Protein AF-A0A919SV86-F1 (afdb_monomer_lite)

Secondary structure (DSSP, 8-state):
----S-------TT--EEEE-SS-EEESSEEE-SS-EEEGGGEEEEEEEE--SSSS--EEEEEEETTEEEEEEEES-HHHHHHHHHHHHHHHHHHH-S--

Organism: NCBI:txid47988

Radius of gyration: 14.35 Å; chains: 1; bounding box: 26×40×42 Å

Structure (mmCIF, N/CA/C/O backbone):
data_AF-A0A919SV86-F1
#
_entry.id   AF-A0A919SV86-F1
#
loop_
_atom_site.group_PDB
_atom_site.id
_atom_site.type_symbol
_atom_site.label_atom_id
_atom_site.label_alt_id
_atom_site.label_comp_id
_atom_site.label_asym_id
_atom_site.label_entity_id
_atom_site.label_seq_id
_atom_site.pdbx_PDB_ins_code
_atom_site.Cartn_x
_atom_site.Cartn_y
_atom_site.Cartn_z
_atom_site.occupancy
_atom_site.B_iso_or_equiv
_atom_site.auth_seq_id
_atom_site.auth_comp_id
_atom_site.auth_asym_id
_atom_site.auth_atom_id
_atom_site.pdbx_PDB_model_num
ATOM 1 N N . MET A 1 1 ? -2.010 -5.337 -28.975 1.00 33.62 1 MET A N 1
ATOM 2 C CA . MET A 1 1 ? -2.028 -4.291 -27.928 1.00 33.62 1 MET A CA 1
ATOM 3 C C . MET A 1 1 ? -0.824 -4.515 -27.027 1.00 33.62 1 MET A C 1
ATOM 5 O O . MET A 1 1 ? -0.886 -5.348 -26.133 1.00 33.62 1 MET A O 1
ATOM 9 N N . SER A 1 2 ? 0.293 -3.856 -27.335 1.00 34.66 2 SER A N 1
ATOM 10 C CA . SER A 1 2 ? 1.567 -4.000 -26.621 1.00 34.66 2 SER A CA 1
ATOM 11 C C . SER A 1 2 ? 1.761 -2.787 -25.722 1.00 34.66 2 SER A C 1
ATOM 13 O O . SER A 1 2 ? 1.686 -1.660 -26.201 1.00 34.66 2 SER A O 1
ATOM 15 N N . ILE A 1 3 ? 1.960 -3.009 -24.425 1.00 46.78 3 ILE A N 1
ATOM 16 C CA . ILE A 1 3 ? 2.219 -1.936 -23.463 1.00 46.78 3 ILE A CA 1
ATOM 17 C C . ILE A 1 3 ? 3.732 -1.733 -23.412 1.00 46.78 3 ILE A C 1
ATOM 19 O O . ILE A 1 3 ? 4.461 -2.606 -22.935 1.00 46.78 3 ILE A O 1
ATOM 23 N N . ASP A 1 4 ? 4.189 -0.612 -23.960 1.00 37.72 4 ASP A N 1
ATOM 24 C CA . ASP A 1 4 ? 5.583 -0.180 -23.914 1.00 37.72 4 ASP A CA 1
ATOM 25 C C . ASP A 1 4 ? 6.020 0.044 -22.453 1.00 37.72 4 ASP A C 1
ATOM 27 O O . ASP A 1 4 ? 5.329 0.710 -21.679 1.00 37.72 4 ASP A O 1
ATOM 31 N N . ARG A 1 5 ? 7.138 -0.572 -22.044 1.00 49.16 5 ARG A N 1
ATOM 32 C CA . ARG A 1 5 ? 7.653 -0.546 -20.659 1.00 49.16 5 ARG A CA 1
ATOM 33 C C . ARG A 1 5 ? 8.669 0.571 -20.394 1.00 49.16 5 ARG A C 1
ATOM 35 O O . ARG A 1 5 ? 9.302 0.546 -19.339 1.00 49.16 5 ARG A O 1
ATOM 42 N N . THR A 1 6 ? 8.821 1.555 -21.282 1.00 53.59 6 THR A N 1
ATOM 43 C CA . THR A 1 6 ? 9.884 2.563 -21.140 1.00 53.59 6 THR A CA 1
ATOM 44 C C . THR A 1 6 ? 9.392 3.967 -21.482 1.00 53.59 6 THR A C 1
ATOM 46 O O . THR A 1 6 ? 9.961 4.656 -22.318 1.00 53.59 6 THR A O 1
ATOM 49 N N . SER A 1 7 ? 8.339 4.433 -20.807 1.00 41.84 7 SER A N 1
ATOM 50 C CA . SER A 1 7 ? 7.961 5.852 -20.846 1.00 41.84 7 SER A CA 1
ATOM 51 C C . SER A 1 7 ? 8.351 6.565 -19.548 1.00 41.84 7 SER A C 1
ATOM 53 O O . SER A 1 7 ? 7.821 6.224 -18.488 1.00 41.84 7 SER A O 1
ATOM 55 N N . PRO A 1 8 ? 9.250 7.569 -19.594 1.00 49.50 8 PRO A N 1
ATOM 56 C CA . PRO A 1 8 ? 9.430 8.506 -18.498 1.00 49.50 8 PRO A CA 1
ATOM 57 C C . PRO A 1 8 ? 8.245 9.482 -18.502 1.00 49.50 8 PRO A C 1
ATOM 59 O O . PRO A 1 8 ? 8.213 10.456 -19.252 1.00 49.50 8 PRO A O 1
ATOM 62 N N . SER A 1 9 ? 7.229 9.192 -17.691 1.00 48.44 9 SER A N 1
ATOM 63 C CA . SER A 1 9 ? 6.043 10.039 -17.535 1.00 48.44 9 SER A CA 1
ATOM 64 C C . SER A 1 9 ? 6.381 11.327 -16.774 1.00 48.44 9 SER A C 1
ATOM 66 O O . SER A 1 9 ? 6.204 11.409 -15.560 1.00 48.44 9 SER A O 1
ATOM 68 N N . THR A 1 10 ? 6.866 12.348 -17.479 1.00 50.56 10 THR A N 1
ATOM 69 C CA . THR A 1 10 ? 6.889 13.734 -16.979 1.00 50.56 10 THR A CA 1
ATOM 70 C C . THR A 1 10 ? 5.439 14.220 -16.791 1.00 50.56 10 THR A C 1
ATOM 72 O O . THR A 1 10 ? 4.585 13.926 -17.635 1.00 50.56 10 THR A O 1
ATOM 75 N N . PRO A 1 11 ? 5.111 14.908 -15.680 1.00 51.53 11 PRO A N 1
ATOM 76 C CA . PRO A 1 11 ? 3.750 14.982 -15.169 1.00 51.53 11 PRO A CA 1
ATOM 77 C C . PRO A 1 11 ? 2.922 16.005 -15.943 1.00 51.53 11 PRO A C 1
ATOM 79 O O . PRO A 1 11 ? 3.146 17.210 -15.871 1.00 51.53 11 PRO A O 1
ATOM 82 N N . ARG A 1 12 ? 1.899 15.516 -16.639 1.00 48.75 12 ARG A N 1
ATOM 83 C CA . ARG A 1 12 ? 0.689 16.296 -16.896 1.00 48.75 12 ARG A CA 1
ATOM 84 C C . ARG A 1 1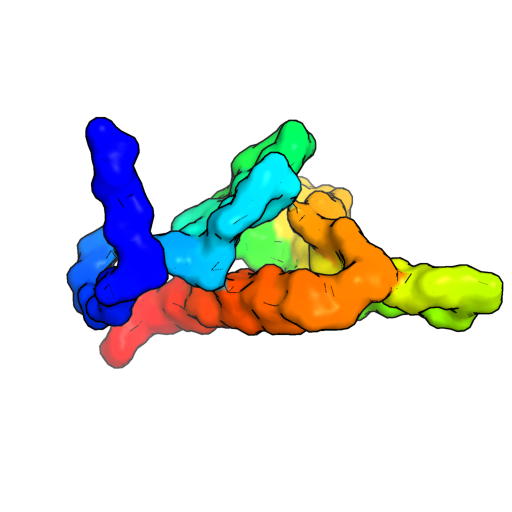2 ? -0.303 15.892 -15.815 1.00 48.75 12 ARG A C 1
ATOM 86 O O . ARG A 1 12 ? -0.550 14.697 -15.660 1.00 48.75 12 ARG A O 1
ATOM 93 N N . CYS A 1 13 ? -0.795 16.858 -15.037 1.00 56.44 13 CYS A N 1
ATOM 94 C CA . CYS A 1 13 ? -1.841 16.655 -14.034 1.00 56.44 13 CYS A CA 1
ATOM 95 C C . CYS A 1 13 ? -2.868 15.632 -14.531 1.00 56.44 13 CYS A C 1
ATOM 97 O O . CYS A 1 13 ? -3.495 15.843 -15.567 1.00 56.44 13 CYS A O 1
ATOM 99 N N . GLY A 1 14 ? -3.010 14.507 -13.829 1.00 59.56 14 GLY A N 1
ATOM 100 C CA . GLY A 1 14 ? -4.065 13.555 -14.149 1.00 59.56 14 GLY A CA 1
ATOM 101 C C . GLY A 1 14 ? -3.827 12.140 -13.665 1.00 59.56 14 GLY A C 1
ATOM 102 O O . GLY A 1 14 ? -4.678 11.627 -12.955 1.00 59.56 14 GLY A O 1
ATOM 103 N N . TRP A 1 15 ? -2.715 11.483 -14.004 1.00 68.69 15 TRP A N 1
ATOM 104 C CA . TRP A 1 15 ? -2.481 10.109 -13.543 1.00 68.69 15 TRP A CA 1
ATOM 105 C C . TRP A 1 15 ? -1.036 9.639 -13.771 1.00 68.69 15 TRP A C 1
ATOM 107 O O . TRP A 1 15 ? -0.466 9.848 -14.839 1.00 68.69 15 TRP A O 1
ATOM 117 N N . ALA A 1 16 ? -0.450 8.970 -12.778 1.00 83.88 16 ALA A N 1
ATOM 118 C CA . ALA A 1 16 ? 0.812 8.246 -12.921 1.00 83.88 16 ALA A CA 1
ATOM 119 C C . ALA A 1 16 ? 0.710 6.872 -12.254 1.00 83.88 16 ALA A C 1
ATOM 121 O O . ALA A 1 16 ? 0.088 6.741 -11.200 1.00 83.88 16 ALA A O 1
ATOM 122 N N . VAL A 1 17 ? 1.331 5.854 -12.851 1.00 90.56 17 VAL A N 1
ATOM 123 C CA . VAL A 1 17 ? 1.512 4.528 -12.241 1.00 90.56 17 VAL A CA 1
ATOM 124 C C . VAL A 1 17 ? 2.954 4.435 -11.755 1.00 90.56 17 VAL A C 1
ATOM 126 O O . VAL A 1 17 ? 3.877 4.442 -12.563 1.00 90.56 17 VAL A O 1
ATOM 129 N N . TYR A 1 18 ? 3.154 4.353 -10.441 1.00 91.06 18 TYR A N 1
ATOM 130 C CA . TYR A 1 18 ? 4.487 4.236 -9.837 1.00 91.06 18 TYR A CA 1
ATOM 131 C C . TYR A 1 18 ? 4.940 2.787 -9.704 1.00 91.06 18 TYR A C 1
ATOM 133 O O . TYR A 1 18 ? 6.136 2.500 -9.696 1.00 91.06 18 TYR A O 1
ATOM 141 N N . TYR A 1 19 ? 3.984 1.871 -9.572 1.00 92.94 19 TYR A N 1
ATOM 142 C CA . TYR A 1 19 ? 4.245 0.446 -9.491 1.00 92.94 19 TYR A CA 1
ATOM 143 C C . TYR A 1 19 ? 3.014 -0.332 -9.944 1.00 92.94 19 TYR A C 1
ATOM 145 O O . TYR A 1 19 ? 1.894 0.032 -9.595 1.00 92.94 19 TYR A O 1
ATOM 153 N N . ALA A 1 20 ? 3.215 -1.408 -10.695 1.00 92.69 20 ALA A N 1
ATOM 154 C CA . ALA A 1 20 ? 2.141 -2.316 -11.066 1.00 92.69 20 ALA A CA 1
ATOM 155 C C . ALA A 1 20 ? 2.669 -3.746 -11.137 1.00 92.69 20 ALA A C 1
ATOM 157 O O . ALA A 1 20 ? 3.576 -4.054 -11.912 1.00 92.69 20 ALA A O 1
ATOM 158 N N . ASP A 1 21 ? 2.078 -4.617 -10.329 1.00 90.56 21 ASP A N 1
ATOM 159 C CA . ASP A 1 21 ? 2.195 -6.061 -10.454 1.00 90.56 21 ASP A CA 1
ATOM 160 C C . ASP A 1 21 ? 0.841 -6.742 -10.185 1.00 90.56 21 ASP A C 1
ATOM 162 O O . ASP A 1 21 ? -0.176 -6.083 -9.974 1.00 90.56 21 ASP A O 1
ATOM 166 N N . ARG A 1 22 ? 0.820 -8.080 -10.220 1.00 90.12 22 ARG A N 1
ATOM 167 C CA . ARG A 1 22 ? -0.402 -8.888 -10.044 1.00 90.12 22 ARG A CA 1
ATOM 168 C C . ARG A 1 22 ? -1.064 -8.780 -8.660 1.00 90.12 22 ARG A C 1
ATOM 170 O O . ARG A 1 22 ? -2.199 -9.203 -8.503 1.00 90.12 22 ARG A O 1
ATOM 177 N N . HIS A 1 23 ? -0.338 -8.300 -7.658 1.00 90.19 23 HIS A N 1
ATOM 178 C CA . HIS A 1 23 ? -0.746 -8.219 -6.255 1.00 90.19 23 HIS A CA 1
ATOM 179 C C . HIS A 1 23 ? -0.907 -6.780 -5.777 1.00 90.19 23 HIS A C 1
ATOM 181 O O . HIS A 1 23 ? -1.614 -6.551 -4.806 1.00 90.19 23 HIS A O 1
ATOM 187 N N . ILE A 1 24 ? -0.240 -5.812 -6.403 1.00 93.81 24 ILE A N 1
ATOM 188 C CA . ILE A 1 24 ? -0.390 -4.411 -6.033 1.00 93.81 24 ILE A CA 1
ATOM 189 C C . ILE A 1 24 ? -0.170 -3.469 -7.213 1.00 93.81 24 ILE A C 1
ATOM 191 O O . ILE A 1 24 ? 0.800 -3.579 -7.966 1.00 93.81 24 ILE A O 1
ATOM 195 N N . ILE A 1 25 ? -1.053 -2.481 -7.320 1.00 95.44 25 ILE A N 1
ATOM 196 C CA . ILE A 1 25 ? -0.908 -1.338 -8.217 1.00 95.44 25 ILE A CA 1
ATOM 197 C C . ILE A 1 25 ? -0.885 -0.077 -7.360 1.00 95.44 25 ILE A C 1
ATOM 199 O O . ILE A 1 25 ? -1.796 0.157 -6.571 1.00 95.44 25 ILE A O 1
ATOM 203 N N . VAL A 1 26 ? 0.146 0.744 -7.527 1.00 93.69 26 VAL A N 1
ATOM 204 C CA . VAL A 1 26 ? 0.288 2.043 -6.868 1.00 93.69 26 VAL A CA 1
ATOM 205 C C . VAL A 1 26 ? 0.268 3.119 -7.937 1.00 93.69 26 VAL A C 1
ATOM 207 O O . VAL A 1 26 ? 1.149 3.181 -8.798 1.00 93.69 26 VAL A O 1
ATOM 210 N N . THR A 1 27 ? -0.740 3.976 -7.866 1.00 92.94 27 THR A N 1
ATOM 211 C CA . THR A 1 27 ? -0.888 5.133 -8.746 1.00 92.94 27 THR A CA 1
ATOM 212 C C . THR A 1 27 ? -0.804 6.427 -7.949 1.00 92.94 27 THR A C 1
ATOM 214 O O . THR A 1 27 ? -0.773 6.413 -6.721 1.00 92.94 27 THR A O 1
ATOM 217 N N . SER A 1 28 ? -0.832 7.559 -8.643 1.00 87.19 28 SER A N 1
ATOM 218 C CA . SER A 1 28 ? -0.994 8.875 -8.027 1.00 87.19 28 SER A CA 1
ATOM 219 C C . SER A 1 28 ? -2.330 9.064 -7.301 1.00 87.19 28 SER A C 1
ATOM 221 O O . SER A 1 28 ? -2.457 10.035 -6.574 1.00 87.19 28 SER A O 1
ATOM 223 N N . TRP A 1 29 ? -3.324 8.182 -7.467 1.00 89.25 29 TRP A N 1
ATOM 224 C CA . TRP A 1 29 ? -4.672 8.377 -6.902 1.00 89.25 29 TRP A CA 1
ATOM 225 C C . TRP A 1 29 ? -5.165 7.251 -6.015 1.00 89.25 29 TRP A C 1
ATOM 227 O O . TRP A 1 29 ? -6.011 7.475 -5.150 1.00 89.25 29 TRP A O 1
ATOM 237 N N . TYR A 1 30 ? -4.688 6.035 -6.240 1.00 93.25 30 TYR A N 1
ATOM 238 C CA . TYR A 1 30 ? -5.118 4.871 -5.485 1.00 93.25 30 TYR A CA 1
ATOM 239 C C . TYR A 1 30 ? -4.025 3.813 -5.379 1.00 93.25 30 TYR A C 1
ATOM 241 O O . TYR A 1 30 ? -3.174 3.672 -6.264 1.00 93.25 30 TYR A O 1
ATOM 249 N N . VAL A 1 31 ? -4.128 3.025 -4.313 1.00 94.81 31 VAL A N 1
ATOM 250 C CA . VAL A 1 31 ? -3.503 1.713 -4.171 1.00 94.81 31 VAL A CA 1
ATOM 251 C C . VAL A 1 31 ? -4.567 0.662 -4.439 1.00 94.81 31 VAL A C 1
ATOM 253 O O . VAL A 1 31 ? -5.643 0.703 -3.847 1.00 94.81 31 VAL A O 1
ATOM 256 N N . GLN A 1 32 ? -4.290 -0.277 -5.331 1.00 96.06 32 GLN A N 1
ATOM 257 C CA 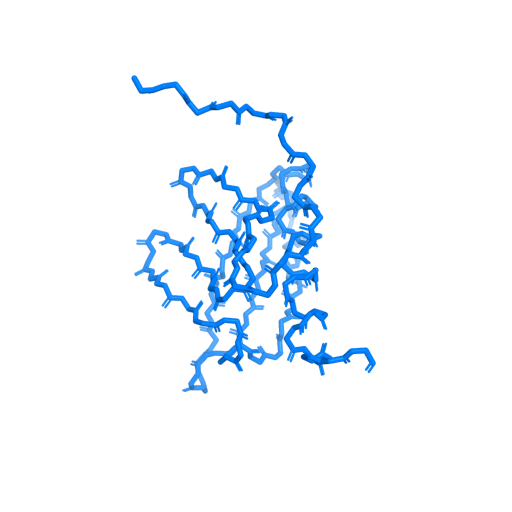. GLN A 1 32 ? -5.147 -1.432 -5.558 1.00 96.06 32 GLN A CA 1
ATOM 258 C C . GLN A 1 32 ? -4.426 -2.691 -5.105 1.00 96.06 32 GLN A C 1
ATOM 260 O O . GLN A 1 32 ? -3.315 -2.962 -5.550 1.00 96.06 32 GLN A O 1
ATOM 265 N N . THR A 1 33 ? -5.076 -3.431 -4.218 1.00 94.25 33 THR A N 1
ATOM 266 C CA . THR A 1 33 ? -4.647 -4.726 -3.689 1.00 94.25 33 THR A CA 1
ATOM 267 C C . THR A 1 33 ? -5.638 -5.797 -4.161 1.00 94.25 33 THR A C 1
ATOM 269 O O . THR A 1 33 ? -6.655 -5.457 -4.778 1.00 94.25 33 THR A O 1
ATOM 272 N N . PRO A 1 34 ? -5.411 -7.092 -3.877 1.00 92.31 34 PRO A N 1
ATOM 273 C CA . PRO A 1 34 ? -6.388 -8.128 -4.195 1.00 92.31 34 PRO A CA 1
ATOM 274 C C . PRO A 1 34 ? -7.668 -7.989 -3.360 1.00 92.31 34 PRO A C 1
ATOM 276 O O . PRO A 1 34 ? -8.716 -8.471 -3.772 1.00 92.31 34 PRO A O 1
ATOM 279 N N . ALA A 1 35 ? -7.586 -7.332 -2.197 1.00 90.38 35 ALA A N 1
ATOM 280 C CA . ALA A 1 35 ? -8.716 -7.146 -1.296 1.00 90.38 35 ALA A CA 1
ATOM 281 C C . ALA A 1 35 ? -9.599 -5.958 -1.705 1.00 90.38 35 ALA A C 1
ATOM 283 O O . ALA A 1 35 ? -10.822 -6.068 -1.668 1.00 90.38 35 ALA A O 1
ATOM 284 N N . ALA A 1 36 ? -9.002 -4.818 -2.074 1.00 93.50 36 ALA A N 1
ATOM 285 C CA . ALA A 1 36 ? -9.753 -3.611 -2.415 1.00 93.50 36 ALA A CA 1
ATOM 286 C C . ALA A 1 36 ? -8.901 -2.554 -3.139 1.00 93.50 36 ALA A C 1
ATOM 288 O O . ALA A 1 36 ? -7.682 -2.664 -3.282 1.00 93.50 36 ALA A O 1
ATOM 289 N N . ARG A 1 37 ? -9.569 -1.476 -3.563 1.00 95.62 37 ARG A N 1
ATOM 290 C CA . ARG A 1 37 ? -8.942 -0.227 -4.002 1.00 95.62 37 ARG A CA 1
ATOM 291 C C . ARG A 1 37 ? -9.106 0.836 -2.914 1.00 95.62 37 ARG A C 1
ATOM 293 O O . ARG A 1 37 ? -10.227 1.137 -2.519 1.00 95.62 37 ARG A O 1
ATOM 300 N N . TYR A 1 38 ? -8.000 1.452 -2.515 1.00 94.69 38 TYR A N 1
ATOM 301 C CA . TYR A 1 38 ? -7.937 2.526 -1.526 1.00 94.69 38 TYR A CA 1
ATOM 302 C C . TYR A 1 38 ? -7.455 3.811 -2.191 1.00 94.69 38 TYR A C 1
ATOM 304 O O . TYR A 1 38 ? -6.449 3.783 -2.902 1.00 94.69 38 TYR A O 1
ATOM 312 N N . ARG A 1 39 ? -8.140 4.941 -1.991 1.00 93.12 39 ARG A N 1
ATOM 313 C CA . ARG A 1 39 ? -7.661 6.221 -2.532 1.00 93.12 39 ARG A CA 1
ATOM 314 C C . ARG A 1 39 ? -6.480 6.715 -1.704 1.00 93.12 39 ARG A C 1
ATOM 316 O O . ARG A 1 39 ? -6.532 6.655 -0.485 1.00 93.12 39 ARG A O 1
ATOM 323 N N . ILE A 1 40 ? -5.449 7.241 -2.359 1.00 91.31 40 ILE A N 1
ATOM 324 C CA . ILE A 1 40 ? -4.253 7.772 -1.686 1.00 91.31 40 ILE A CA 1
ATOM 325 C C . ILE A 1 40 ? -4.599 8.873 -0.664 1.00 91.31 40 ILE A C 1
ATOM 327 O O . ILE A 1 40 ? -4.081 8.787 0.445 1.00 91.31 40 ILE A O 1
ATOM 331 N N . PRO A 1 41 ? -5.490 9.845 -0.960 1.00 90.62 41 PRO A N 1
ATOM 332 C CA . PRO A 1 41 ? -5.885 10.865 0.018 1.00 90.62 41 PRO A CA 1
ATOM 333 C C . PRO A 1 41 ? -6.607 10.321 1.257 1.00 90.62 41 PRO A 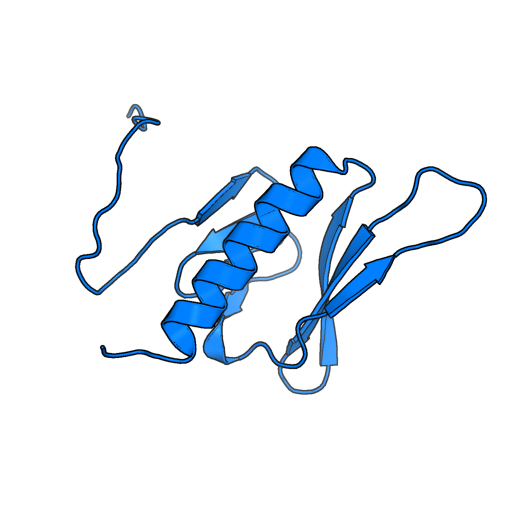C 1
ATOM 335 O O . PRO A 1 41 ? -6.610 10.980 2.289 1.00 90.62 41 PRO A O 1
ATOM 338 N N . ASP A 1 42 ? -7.209 9.131 1.161 1.00 92.50 42 ASP A N 1
ATOM 339 C CA . ASP A 1 42 ? -7.982 8.520 2.248 1.00 92.50 42 ASP A CA 1
ATOM 340 C C . ASP A 1 42 ? -7.107 7.629 3.154 1.00 92.50 42 ASP A C 1
ATOM 342 O O . ASP A 1 42 ? -7.605 7.058 4.127 1.00 92.50 42 ASP A O 1
ATOM 346 N N . LEU A 1 43 ? -5.821 7.462 2.818 1.00 92.31 43 LEU A N 1
ATOM 347 C CA . LEU A 1 43 ? -4.861 6.689 3.600 1.00 92.31 43 LEU A CA 1
ATOM 348 C C . LEU A 1 43 ? -4.157 7.592 4.616 1.00 92.31 43 LEU A C 1
ATOM 350 O O . LEU A 1 43 ? -3.394 8.486 4.250 1.00 92.31 43 LEU A O 1
ATOM 354 N N . ALA A 1 44 ? -4.355 7.299 5.895 1.00 90.19 44 ALA A N 1
ATOM 355 C CA . ALA A 1 44 ? -3.628 7.900 7.007 1.00 90.19 44 ALA A CA 1
ATOM 356 C C . ALA A 1 44 ? -2.585 6.926 7.578 1.00 90.19 44 ALA A C 1
ATOM 358 O O . ALA A 1 44 ? -2.612 5.730 7.281 1.00 90.19 44 ALA A O 1
ATOM 359 N N . ASP A 1 45 ? -1.648 7.452 8.371 1.00 91.88 45 ASP A N 1
ATOM 360 C CA . ASP A 1 45 ? -0.693 6.679 9.183 1.00 91.88 45 ASP A CA 1
ATOM 361 C C . ASP A 1 45 ? 0.004 5.529 8.442 1.00 91.88 45 ASP A C 1
ATOM 363 O O . ASP A 1 45 ? 0.137 4.411 8.936 1.00 91.88 45 ASP A O 1
ATOM 367 N N . VAL A 1 46 ? 0.455 5.808 7.216 1.00 91.62 46 VAL A N 1
ATOM 368 C CA . VAL A 1 46 ? 1.151 4.817 6.393 1.00 91.62 46 VAL A CA 1
ATOM 369 C C . VAL A 1 46 ? 2.475 4.434 7.054 1.00 91.62 46 VAL A C 1
ATOM 371 O O . VAL A 1 46 ? 3.408 5.239 7.114 1.00 91.62 46 VAL A O 1
ATOM 374 N N . ALA A 1 47 ? 2.572 3.187 7.508 1.00 91.56 47 ALA A N 1
ATOM 375 C CA . ALA A 1 47 ? 3.684 2.679 8.300 1.00 91.56 47 ALA A CA 1
ATOM 376 C C . ALA A 1 47 ? 4.246 1.368 7.736 1.00 91.56 47 ALA A C 1
ATOM 378 O O . ALA A 1 47 ? 3.566 0.599 7.054 1.00 91.56 47 ALA A O 1
ATOM 379 N N . VAL A 1 48 ? 5.521 1.115 8.039 1.00 91.06 48 VAL A N 1
ATOM 380 C CA . VAL A 1 48 ? 6.190 -0.156 7.743 1.00 91.06 48 VAL A CA 1
ATOM 381 C C . VAL A 1 48 ? 6.223 -0.997 9.007 1.00 91.06 48 VAL A C 1
ATOM 383 O O . VAL A 1 48 ? 6.810 -0.582 10.004 1.00 91.06 48 VAL A O 1
ATOM 386 N N . VAL A 1 49 ? 5.658 -2.197 8.932 1.00 88.81 49 VAL A N 1
ATOM 387 C CA . VAL A 1 49 ? 5.733 -3.198 9.997 1.00 88.81 49 VAL A CA 1
ATOM 388 C C . VAL A 1 49 ? 6.722 -4.276 9.571 1.00 88.81 49 VAL A C 1
ATOM 390 O O . VAL A 1 49 ? 6.634 -4.823 8.470 1.00 88.81 49 VAL A O 1
ATOM 393 N N . LEU A 1 50 ? 7.704 -4.545 10.427 1.00 83.88 50 LEU A N 1
ATOM 394 C CA . LEU A 1 50 ? 8.696 -5.595 10.223 1.00 83.88 50 LEU A CA 1
ATOM 395 C C . LEU A 1 50 ? 8.379 -6.741 11.178 1.00 83.88 50 LEU A C 1
ATOM 397 O O . LEU A 1 50 ? 8.385 -6.536 12.390 1.00 83.88 50 LEU A O 1
ATOM 401 N N . ASP A 1 51 ? 8.154 -7.936 10.644 1.00 77.81 51 ASP A N 1
ATOM 402 C CA . ASP A 1 51 ? 8.167 -9.145 11.458 1.00 77.81 51 ASP A CA 1
ATOM 403 C C . ASP A 1 51 ? 9.628 -9.521 11.744 1.00 77.81 51 ASP A C 1
ATOM 405 O O . ASP A 1 51 ? 10.421 -9.801 10.835 1.00 77.81 51 ASP A O 1
ATOM 409 N N . THR A 1 52 ? 10.004 -9.449 13.019 1.00 66.56 52 THR A N 1
ATOM 410 C CA . THR A 1 52 ? 11.358 -9.727 13.513 1.00 66.56 52 THR A CA 1
ATOM 411 C C . THR A 1 52 ? 11.532 -11.166 14.013 1.00 66.56 52 THR A C 1
ATOM 413 O O . THR A 1 52 ? 12.587 -11.484 14.565 1.00 66.56 52 THR A O 1
ATOM 416 N N . GLY A 1 53 ? 10.548 -12.053 13.809 1.00 71.31 53 GLY A N 1
ATOM 417 C CA . GLY A 1 53 ? 10.620 -13.465 14.198 1.00 71.31 53 GLY A CA 1
ATOM 418 C C . GLY A 1 53 ? 11.736 -14.284 13.516 1.00 71.31 53 GLY A C 1
ATOM 419 O O . GLY A 1 53 ? 12.388 -13.840 12.571 1.00 71.31 53 GLY A O 1
ATOM 420 N N . ARG A 1 54 ? 11.950 -15.534 13.980 1.00 53.97 54 ARG A N 1
ATOM 421 C CA . ARG A 1 54 ? 12.934 -16.519 13.445 1.00 53.97 54 ARG A CA 1
ATOM 422 C C . ARG A 1 54 ? 12.523 -17.127 12.086 1.00 53.97 54 ARG A C 1
ATOM 424 O O . ARG A 1 54 ? 12.711 -18.316 11.846 1.00 53.97 54 ARG A O 1
ATOM 431 N N . GLY A 1 55 ? 11.945 -16.322 11.203 1.00 61.66 55 GLY A N 1
ATOM 432 C CA . GLY A 1 55 ? 11.544 -16.698 9.849 1.00 61.66 55 GLY A CA 1
ATOM 433 C C . GLY A 1 55 ? 12.063 -15.695 8.816 1.00 61.66 55 GLY A C 1
ATOM 434 O O . GLY A 1 55 ? 12.715 -14.711 9.179 1.00 61.66 55 GLY A O 1
ATOM 435 N N . PRO A 1 56 ? 11.818 -15.921 7.512 1.00 64.31 56 PR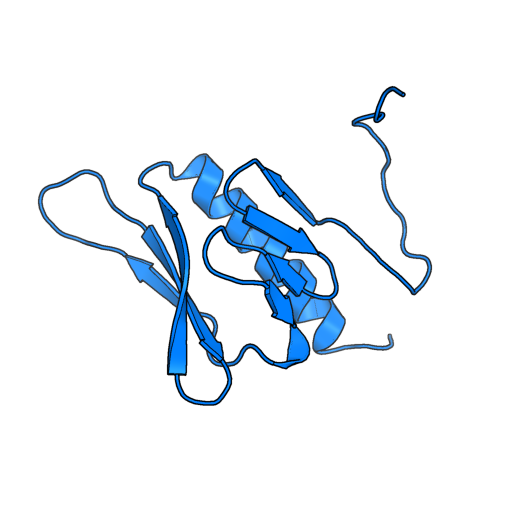O A N 1
ATOM 436 C CA . PRO A 1 56 ? 12.115 -14.916 6.498 1.00 64.31 56 PRO A CA 1
ATOM 437 C C . PRO A 1 56 ? 11.427 -13.602 6.889 1.00 64.31 56 PRO A C 1
ATOM 439 O O . PRO A 1 56 ? 10.225 -13.595 7.120 1.00 64.31 56 PRO A O 1
ATOM 442 N N . ARG A 1 57 ? 12.215 -12.520 6.999 1.00 79.75 57 ARG A N 1
ATOM 443 C CA . ARG A 1 57 ? 11.805 -11.195 7.502 1.00 79.75 57 ARG A CA 1
ATOM 444 C C . ARG A 1 57 ? 10.613 -10.658 6.713 1.00 79.75 57 ARG A C 1
ATOM 446 O O . ARG A 1 57 ? 10.806 -9.973 5.704 1.00 79.75 57 ARG A O 1
ATOM 453 N N . TRP A 1 58 ? 9.406 -10.992 7.153 1.00 87.19 58 TRP A N 1
ATOM 454 C CA . TRP A 1 58 ? 8.179 -10.534 6.532 1.00 87.19 58 TRP A CA 1
ATOM 455 C C . TRP A 1 58 ? 8.042 -9.036 6.773 1.00 87.19 58 TRP A C 1
ATOM 457 O O . TRP A 1 58 ? 8.365 -8.522 7.846 1.00 87.19 58 TRP A O 1
ATOM 467 N N . ARG A 1 59 ? 7.645 -8.309 5.735 1.00 92.06 59 ARG A N 1
ATOM 468 C CA . ARG A 1 59 ? 7.505 -6.858 5.790 1.00 92.06 59 ARG A CA 1
ATOM 469 C C . ARG A 1 59 ? 6.161 -6.468 5.244 1.00 92.06 59 ARG A C 1
ATOM 471 O O . ARG A 1 59 ? 5.807 -6.888 4.142 1.00 92.06 59 ARG A O 1
ATOM 478 N N . GLU A 1 60 ? 5.480 -5.607 5.976 1.00 93.81 60 GLU A N 1
ATOM 479 C CA . GLU A 1 60 ? 4.171 -5.101 5.610 1.00 93.81 60 GLU A CA 1
ATOM 480 C C . GLU A 1 60 ? 4.172 -3.584 5.521 1.00 93.81 60 GLU A C 1
ATOM 482 O O . GLU A 1 60 ? 4.878 -2.887 6.249 1.00 93.81 60 GLU A O 1
ATOM 487 N N . ILE A 1 61 ? 3.361 -3.082 4.601 1.00 94.75 61 ILE A N 1
ATOM 488 C CA . ILE A 1 61 ? 2.945 -1.692 4.543 1.00 94.75 61 ILE A CA 1
ATOM 489 C C . ILE A 1 61 ? 1.501 -1.666 5.016 1.00 94.75 61 ILE A C 1
ATOM 491 O O . ILE A 1 61 ? 0.629 -2.278 4.388 1.00 94.75 61 ILE A O 1
ATOM 495 N N . ARG A 1 62 ? 1.264 -0.956 6.114 1.00 95.81 62 ARG A N 1
ATOM 496 C CA . ARG A 1 62 ? -0.062 -0.750 6.690 1.00 95.81 62 ARG A CA 1
ATOM 497 C C . ARG A 1 62 ? -0.458 0.711 6.585 1.00 95.81 62 ARG A C 1
ATOM 499 O O . ARG A 1 62 ? 0.401 1.579 6.438 1.00 95.81 62 ARG A O 1
ATOM 506 N N . ALA A 1 63 ? -1.755 0.959 6.619 1.00 95.38 63 ALA A N 1
ATOM 507 C CA . ALA A 1 63 ? -2.330 2.293 6.643 1.00 95.38 63 ALA A CA 1
ATOM 508 C C . ALA A 1 63 ? -3.661 2.263 7.390 1.00 95.38 63 ALA A C 1
ATOM 510 O O . ALA A 1 63 ? -4.276 1.208 7.524 1.00 95.38 63 ALA A O 1
ATOM 511 N N . VAL A 1 64 ? -4.137 3.424 7.812 1.00 95.94 64 VAL A N 1
ATOM 512 C CA . VAL A 1 64 ? -5.497 3.600 8.312 1.00 95.94 64 VAL A CA 1
ATOM 513 C C . VAL A 1 64 ? -6.371 4.096 7.167 1.00 95.94 64 VAL A C 1
ATOM 515 O O . VAL A 1 64 ? -6.078 5.115 6.547 1.00 95.94 64 VAL A O 1
ATOM 518 N N . HIS A 1 65 ? -7.459 3.387 6.884 1.00 94.19 65 HIS A N 1
ATOM 519 C CA . HIS A 1 65 ? -8.467 3.789 5.910 1.00 94.19 65 HIS A CA 1
ATOM 520 C C . HIS A 1 65 ? -9.836 3.802 6.587 1.00 94.19 65 HIS A C 1
ATOM 522 O O . HIS A 1 65 ? -10.311 2.770 7.061 1.00 94.19 65 HIS A O 1
ATOM 528 N N . ARG A 1 66 ? -10.480 4.976 6.637 1.00 92.69 66 ARG A N 1
ATOM 529 C CA . ARG A 1 66 ? -11.772 5.181 7.326 1.00 92.69 66 ARG A CA 1
ATOM 530 C C . ARG A 1 66 ? -11.774 4.680 8.783 1.00 92.69 66 ARG A C 1
ATOM 532 O O . ARG A 1 66 ? -12.746 4.084 9.234 1.00 92.69 66 ARG A O 1
ATOM 539 N N . GLY A 1 67 ? -10.672 4.900 9.501 1.00 93.06 67 GLY A N 1
ATOM 540 C CA . GLY A 1 67 ? -10.515 4.501 10.905 1.00 93.06 67 GLY A CA 1
ATOM 541 C C . GLY A 1 67 ? -10.153 3.028 11.137 1.00 93.06 67 GLY A C 1
ATOM 542 O O . GLY A 1 67 ? -9.955 2.644 12.284 1.00 93.06 67 GLY A O 1
ATOM 543 N N . ALA A 1 68 ? -10.030 2.210 10.086 1.00 93.69 68 ALA A N 1
ATOM 544 C CA . ALA A 1 68 ? -9.600 0.816 10.190 1.00 93.69 68 ALA A CA 1
ATOM 545 C C . ALA A 1 68 ? -8.163 0.638 9.682 1.00 93.69 68 ALA A C 1
ATOM 547 O O . ALA A 1 68 ? -7.818 1.152 8.615 1.00 93.69 68 ALA A O 1
ATOM 548 N N . GLU A 1 69 ? -7.337 -0.116 10.415 1.00 94.75 69 GLU A N 1
ATOM 549 C CA . GLU A 1 69 ? -6.024 -0.539 9.919 1.00 94.75 69 GLU A CA 1
ATOM 550 C C . GLU A 1 69 ? -6.207 -1.527 8.758 1.00 94.75 69 GLU A C 1
ATOM 552 O O . GLU A 1 69 ? -6.947 -2.508 8.856 1.00 94.75 69 GLU A O 1
ATOM 557 N N . VAL A 1 70 ? -5.526 -1.265 7.645 1.00 94.19 70 VAL A N 1
ATOM 558 C CA . VAL A 1 70 ? -5.529 -2.100 6.446 1.00 94.19 70 VAL A CA 1
ATOM 559 C C . VAL A 1 70 ? -4.102 -2.435 6.030 1.00 94.19 70 VAL A C 1
ATOM 561 O O . VAL A 1 70 ? -3.207 -1.586 6.037 1.00 94.19 70 VAL A O 1
ATOM 564 N N . VAL A 1 71 ? -3.888 -3.685 5.618 1.00 94.50 71 VAL A N 1
ATOM 565 C CA . VAL A 1 71 ? -2.628 -4.121 5.010 1.00 94.50 71 VAL A CA 1
ATOM 566 C C . VAL A 1 71 ? -2.693 -3.832 3.516 1.00 94.50 71 VAL A C 1
ATOM 568 O O . VAL A 1 71 ? -3.493 -4.416 2.787 1.00 94.50 71 VAL A O 1
ATOM 571 N N . LEU A 1 72 ? -1.834 -2.931 3.047 1.00 94.38 72 LEU A N 1
ATOM 572 C CA . LEU A 1 72 ? -1.744 -2.591 1.629 1.00 94.38 72 LEU A CA 1
ATOM 573 C C . LEU A 1 72 ? -0.867 -3.592 0.876 1.00 94.38 72 LEU A C 1
ATOM 575 O O . LEU A 1 72 ? -1.158 -3.953 -0.261 1.00 94.38 72 LEU A O 1
ATOM 579 N N . PHE A 1 73 ? 0.225 -4.033 1.499 1.00 94.56 73 PHE A N 1
ATOM 580 C CA . PHE A 1 73 ? 1.178 -4.942 0.873 1.00 94.56 73 PHE A CA 1
ATOM 581 C C . PHE A 1 73 ? 1.996 -5.695 1.916 1.00 94.56 73 PHE A C 1
ATOM 583 O O . PHE A 1 73 ? 2.436 -5.087 2.885 1.00 94.56 73 PHE A O 1
ATOM 590 N N . GLY A 1 74 ? 2.261 -6.980 1.678 1.00 91.81 74 GLY A N 1
ATOM 591 C CA . GLY A 1 74 ? 3.131 -7.815 2.505 1.00 91.81 74 GLY A CA 1
ATOM 592 C C . GLY A 1 74 ? 4.022 -8.705 1.640 1.00 91.81 74 GLY A C 1
ATOM 593 O O . GLY A 1 74 ? 3.563 -9.248 0.633 1.00 91.81 74 GLY A O 1
ATOM 594 N N . THR A 1 75 ? 5.307 -8.829 1.975 1.00 91.94 75 THR A N 1
ATOM 595 C CA . THR A 1 75 ? 6.232 -9.735 1.273 1.00 91.94 75 THR A CA 1
ATOM 596 C C . THR A 1 75 ? 7.478 -10.047 2.107 1.00 91.94 75 THR A C 1
ATOM 598 O O . THR A 1 75 ? 7.940 -9.217 2.887 1.00 91.94 75 THR A O 1
ATOM 601 N N . ALA A 1 76 ? 8.082 -11.215 1.874 1.00 91.25 76 ALA A N 1
ATOM 602 C CA . ALA A 1 76 ? 9.430 -11.546 2.347 1.00 91.25 76 ALA A CA 1
ATOM 603 C C . ALA A 1 76 ? 10.543 -11.025 1.408 1.00 91.25 76 ALA A C 1
ATOM 605 O O . ALA A 1 76 ? 11.702 -10.904 1.803 1.00 91.25 76 ALA A O 1
ATOM 606 N N . ASP A 1 77 ? 10.211 -10.701 0.152 1.00 91.81 77 ASP A N 1
ATOM 607 C CA . ASP A 1 77 ? 11.166 -10.156 -0.820 1.00 91.81 77 ASP A CA 1
ATOM 608 C C . ASP A 1 77 ? 11.444 -8.671 -0.543 1.00 91.81 77 ASP A C 1
ATOM 610 O O . ASP A 1 77 ? 10.638 -7.788 -0.860 1.00 91.81 77 ASP A O 1
ATOM 614 N N . ARG A 1 78 ? 12.641 -8.393 -0.014 1.00 90.50 78 ARG A N 1
ATOM 615 C CA . ARG A 1 78 ? 13.129 -7.038 0.272 1.00 90.50 78 ARG A CA 1
ATOM 616 C C . ARG A 1 78 ? 13.127 -6.126 -0.956 1.00 90.50 78 ARG A C 1
ATOM 618 O O . ARG A 1 78 ? 12.744 -4.964 -0.850 1.00 90.50 78 ARG A O 1
ATOM 625 N N . ALA A 1 79 ? 13.586 -6.609 -2.107 1.00 92.50 79 ALA A N 1
ATOM 626 C CA . ALA A 1 79 ? 13.721 -5.782 -3.302 1.00 92.50 79 AL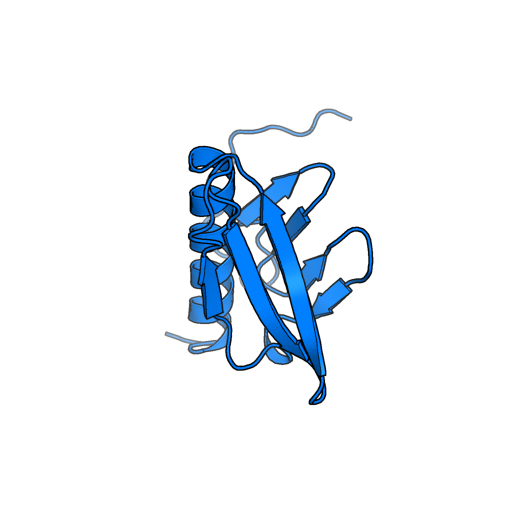A A CA 1
ATOM 627 C C . ALA A 1 79 ? 12.349 -5.396 -3.863 1.00 92.50 79 ALA A C 1
ATOM 629 O O . ALA A 1 79 ? 12.156 -4.283 -4.360 1.00 92.50 79 ALA A O 1
ATOM 630 N N . ARG A 1 80 ? 11.375 -6.302 -3.777 1.00 93.69 80 ARG A N 1
ATOM 631 C CA . ARG A 1 80 ? 9.983 -5.999 -4.113 1.00 93.69 80 ARG A CA 1
ATOM 632 C C . ARG A 1 80 ? 9.360 -5.030 -3.108 1.00 93.69 80 ARG A C 1
ATOM 634 O O . ARG A 1 80 ? 8.785 -4.033 -3.536 1.00 93.69 80 ARG A O 1
ATOM 641 N N . PHE A 1 81 ? 9.565 -5.253 -1.810 1.00 93.56 81 PHE A N 1
ATOM 642 C CA . PHE A 1 81 ? 9.087 -4.364 -0.748 1.00 93.56 81 PHE A CA 1
ATOM 643 C C . PHE A 1 81 ? 9.552 -2.917 -0.937 1.00 93.56 81 PHE A C 1
ATOM 645 O O . PHE A 1 81 ? 8.736 -2.000 -0.977 1.00 93.56 81 PHE A O 1
ATOM 652 N N . GLU A 1 82 ? 10.855 -2.700 -1.133 1.00 94.06 82 GLU A N 1
ATOM 653 C CA . GLU A 1 82 ? 11.401 -1.345 -1.267 1.00 94.06 82 GLU A CA 1
ATOM 654 C C . GLU A 1 82 ? 10.948 -0.634 -2.547 1.00 94.06 82 GLU A C 1
ATOM 656 O O . GLU A 1 82 ? 10.939 0.596 -2.594 1.00 94.06 82 GLU A O 1
ATOM 661 N N . ARG A 1 83 ? 10.588 -1.373 -3.605 1.00 95.50 83 ARG A N 1
ATOM 662 C CA . ARG A 1 83 ? 10.008 -0.778 -4.820 1.00 95.50 83 ARG A CA 1
ATOM 663 C C 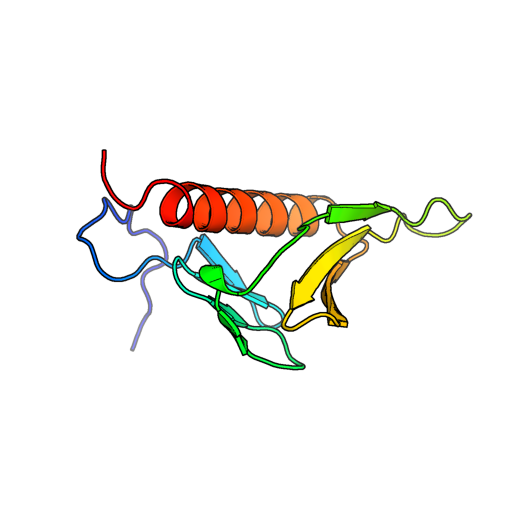. ARG A 1 83 ? 8.594 -0.265 -4.553 1.00 95.50 83 ARG A C 1
ATOM 665 O O . ARG A 1 83 ? 8.311 0.888 -4.863 1.00 95.50 83 ARG A O 1
ATOM 672 N N . VAL A 1 84 ? 7.754 -1.082 -3.917 1.00 94.94 84 VAL A N 1
ATOM 673 C CA . VAL A 1 84 ? 6.383 -0.700 -3.542 1.00 94.94 84 VAL A CA 1
ATOM 674 C C . VAL A 1 84 ? 6.390 0.454 -2.539 1.00 94.94 84 VAL A C 1
ATOM 676 O O . VAL A 1 84 ? 5.676 1.434 -2.726 1.00 94.94 84 VAL A O 1
ATOM 679 N N . ARG A 1 85 ? 7.249 0.391 -1.514 1.00 94.50 85 ARG A N 1
ATOM 680 C CA . ARG A 1 85 ? 7.386 1.452 -0.509 1.00 94.50 85 ARG A CA 1
ATOM 681 C C . ARG A 1 85 ? 7.739 2.796 -1.144 1.00 94.50 85 ARG A C 1
ATOM 683 O O . ARG A 1 85 ? 7.091 3.795 -0.855 1.00 94.50 85 ARG A O 1
ATOM 690 N N . ARG A 1 86 ? 8.741 2.826 -2.030 1.00 95.12 86 ARG A N 1
ATOM 691 C CA . ARG A 1 86 ? 9.140 4.056 -2.737 1.00 95.12 86 ARG A CA 1
ATOM 692 C C . ARG A 1 86 ? 8.026 4.591 -3.634 1.00 95.12 86 ARG A C 1
ATOM 694 O O . ARG A 1 86 ? 7.794 5.795 -3.641 1.00 95.12 86 ARG A O 1
ATOM 701 N N . ALA A 1 87 ? 7.323 3.712 -4.344 1.00 93.88 87 ALA A N 1
ATOM 702 C CA . ALA A 1 87 ? 6.171 4.089 -5.157 1.00 93.88 87 ALA A CA 1
ATOM 703 C C . ALA A 1 87 ? 5.055 4.736 -4.319 1.00 93.88 87 ALA A C 1
ATOM 705 O O . ALA A 1 87 ? 4.508 5.763 -4.714 1.00 93.88 87 ALA A O 1
ATOM 706 N N . LEU A 1 88 ? 4.756 4.172 -3.145 1.00 93.44 88 LEU A N 1
ATOM 707 C CA . LEU A 1 88 ? 3.731 4.705 -2.250 1.00 93.44 88 LEU A CA 1
ATOM 708 C C . LEU A 1 88 ? 4.131 6.052 -1.644 1.00 93.44 88 LEU A C 1
ATOM 710 O O . LEU A 1 88 ? 3.317 6.968 -1.628 1.00 93.44 88 LEU A O 1
ATOM 714 N N . ILE A 1 89 ? 5.388 6.200 -1.208 1.00 91.62 89 ILE A N 1
ATOM 715 C CA . ILE A 1 89 ? 5.917 7.484 -0.723 1.00 91.62 89 ILE A CA 1
ATOM 716 C C . ILE A 1 89 ? 5.763 8.561 -1.800 1.00 91.62 89 ILE A C 1
ATOM 718 O O . ILE A 1 89 ? 5.229 9.624 -1.510 1.00 91.62 89 ILE A O 1
ATOM 722 N N . ARG A 1 90 ? 6.130 8.266 -3.055 1.00 89.94 90 ARG A N 1
ATOM 723 C CA . ARG A 1 90 ? 5.953 9.211 -4.169 1.00 89.94 90 ARG A CA 1
ATOM 724 C C . ARG A 1 90 ? 4.496 9.606 -4.394 1.00 89.94 90 ARG A C 1
ATOM 726 O O . ARG A 1 90 ? 4.211 10.784 -4.589 1.00 89.94 90 ARG A O 1
ATOM 733 N N . ALA A 1 91 ? 3.579 8.641 -4.352 1.00 90.00 91 ALA A N 1
ATOM 734 C CA . ALA A 1 91 ? 2.155 8.926 -4.478 1.00 90.00 91 ALA A CA 1
ATOM 735 C C . ALA A 1 91 ? 1.659 9.831 -3.338 1.00 90.00 91 ALA A C 1
ATOM 737 O O . ALA A 1 91 ? 0.946 10.800 -3.592 1.00 90.00 91 ALA A O 1
ATOM 738 N N . LEU A 1 92 ? 2.069 9.559 -2.096 1.00 89.81 92 LEU A N 1
ATOM 739 C CA . LEU A 1 92 ? 1.708 10.367 -0.929 1.00 89.81 92 LEU A CA 1
ATOM 740 C C . LEU A 1 92 ? 2.297 11.782 -0.994 1.00 89.81 92 LEU A C 1
ATOM 742 O O . LEU A 1 92 ? 1.582 12.734 -0.708 1.00 89.81 92 LEU A O 1
ATOM 746 N N . GLU A 1 93 ? 3.562 11.937 -1.392 1.00 88.38 93 GLU A N 1
ATOM 747 C CA . GLU A 1 93 ? 4.224 13.244 -1.550 1.00 88.38 93 GLU A CA 1
ATOM 748 C C . GLU A 1 93 ? 3.439 14.162 -2.495 1.00 88.38 93 GLU A C 1
ATOM 750 O O . GLU A 1 93 ? 3.151 15.306 -2.148 1.00 88.38 93 GLU A O 1
ATOM 755 N N . ILE A 1 94 ? 3.012 13.640 -3.647 1.00 84.81 94 ILE A N 1
ATOM 756 C CA . ILE A 1 94 ? 2.243 14.409 -4.637 1.00 84.81 94 ILE A CA 1
ATOM 757 C C . ILE A 1 94 ? 0.852 14.785 -4.121 1.00 84.81 94 ILE A C 1
ATOM 759 O O . ILE A 1 94 ? 0.355 15.863 -4.424 1.00 84.81 94 ILE A O 1
ATOM 763 N N . ASN A 1 95 ? 0.219 13.924 -3.324 1.00 82.12 95 ASN A N 1
ATOM 764 C CA . ASN A 1 95 ? -1.096 14.231 -2.756 1.00 82.12 95 ASN A CA 1
ATOM 765 C C . ASN A 1 95 ? -1.014 15.164 -1.537 1.00 82.12 95 ASN A C 1
ATOM 767 O O . ASN A 1 95 ? -1.999 15.822 -1.221 1.00 82.12 95 ASN A O 1
ATOM 771 N N . ARG A 1 96 ? 0.144 15.249 -0.864 1.00 78.38 96 ARG A N 1
ATOM 772 C CA . ARG A 1 96 ? 0.398 16.222 0.213 1.00 78.38 96 ARG A CA 1
ATOM 773 C C . ARG A 1 96 ? 0.675 17.632 -0.313 1.00 78.38 96 ARG A C 1
ATOM 775 O O . ARG A 1 96 ? 0.313 18.589 0.360 1.00 78.38 96 ARG A O 1
ATOM 782 N N . SER A 1 97 ? 1.285 17.757 -1.493 1.00 67.44 97 SER A N 1
ATOM 783 C CA . SER A 1 97 ? 1.524 19.036 -2.175 1.00 67.44 97 SER A CA 1
ATOM 784 C C . SER A 1 97 ? 0.887 19.001 -3.568 1.00 67.44 97 SER A C 1
ATOM 786 O O . SER A 1 97 ? 1.590 18.777 -4.555 1.00 67.44 97 SER A O 1
ATOM 788 N N . PRO A 1 98 ? -0.445 19.182 -3.680 1.00 59.06 98 PRO A N 1
ATOM 789 C CA . PRO A 1 98 ? -1.132 19.107 -4.969 1.00 59.06 98 PRO A CA 1
ATOM 790 C C . PRO A 1 98 ? -0.742 20.229 -5.955 1.00 59.06 98 PRO A C 1
ATOM 792 O O . PRO A 1 98 ? -1.103 20.139 -7.126 1.00 59.06 98 PRO A O 1
ATOM 795 N N . PHE A 1 99 ? 0.016 21.244 -5.519 1.00 52.31 99 PHE A N 1
ATOM 796 C CA . PHE A 1 99 ? 0.601 22.297 -6.358 1.00 52.31 99 PHE A CA 1
ATOM 797 C C . PHE A 1 99 ? 2.048 22.613 -5.909 1.00 52.31 99 PHE A C 1
ATOM 799 O O . PHE A 1 99 ? 2.339 22.434 -4.720 1.00 52.31 99 PHE A O 1
ATOM 806 N N . PRO A 1 100 ? 2.958 23.008 -6.828 1.00 52.81 100 PRO A N 1
ATOM 807 C CA . PRO A 1 100 ? 4.257 23.590 -6.483 1.00 52.81 100 PRO A CA 1
ATOM 808 C C . PRO A 1 100 ? 4.132 25.007 -5.908 1.00 52.81 100 PRO A C 1
ATOM 810 O O . PRO A 1 100 ? 3.129 25.689 -6.224 1.00 52.81 100 PRO A O 1
#

InterPro domains:
  IPR045629 Protein of unknown function DUF6232 [PF19744] (51-92)

Sequence (100 aa):
MSIDRTSPSTPRCGWAVYYADRHIIVTSWYVQTPAARYRIPDLADVAVVLDTGRGPRWREIRAVHRGAEVVLFGTADRARFERVRRALIRALEINRSPFP

pLDDT: mean 82.4, std 17.39, range [33.62, 96.06]

Foldseek 3Di:
DDDDPDDPCDDDPDKDWQDDDPAWTFMLFWIQGPVGIDGLVQWADFDKDWDPDPDLTKIWTWTAGPNDIDTRDIDSDPVVVVSVVVSSVVSNVCVVPVDD